Protein AF-A0A7Y5BKC4-F1 (afdb_monomer_lite)

Sequence (174 aa):
MDVQIVNFINSAKELLKDKKSPNTETSGSISSDKLSTDSLEFSSGLAAKYTVVQNKLRELQNDLSKEQTKLGVLSEEGINNDDLINILFGNTPLFSEADLKAFDREKITQETLESKDEIMTKIKSLEVESENIFSIGMLGDSNSFTNSIRKLGEIGIHSLKPISGSKVEKLIKD

Radius of gyration: 24.61 Å; chains: 1; bounding box: 60×32×68 Å

Structure (mmCIF, N/CA/C/O backbone):
data_AF-A0A7Y5BKC4-F1
#
_entry.id   AF-A0A7Y5BKC4-F1
#
loop_
_atom_site.group_PDB
_atom_site.id
_atom_site.type_symbol
_atom_site.label_atom_id
_atom_site.label_alt_id
_atom_site.label_comp_id
_atom_site.label_asym_id
_atom_site.label_entity_id
_atom_site.label_seq_id
_atom_site.pdbx_PDB_ins_code
_atom_site.Cartn_x
_atom_site.Cartn_y
_atom_site.Cartn_z
_atom_site.occupancy
_atom_site.B_iso_or_equiv
_atom_site.auth_seq_id
_atom_site.auth_comp_id
_atom_site.auth_asym_id
_atom_site.auth_atom_id
_atom_site.pdbx_PDB_model_num
ATOM 1 N N . MET A 1 1 ? 28.024 9.365 4.376 1.00 45.47 1 MET A N 1
ATOM 2 C CA . MET A 1 1 ? 27.770 8.292 3.387 1.00 45.47 1 MET A CA 1
ATOM 3 C C . MET A 1 1 ? 27.418 8.941 2.043 1.00 45.47 1 MET A C 1
ATOM 5 O O . MET A 1 1 ? 26.317 8.759 1.555 1.00 45.47 1 MET A O 1
ATOM 9 N N . ASP A 1 2 ? 28.345 9.697 1.438 1.00 50.56 2 ASP A N 1
ATOM 10 C CA . ASP A 1 2 ? 28.082 10.517 0.228 1.00 50.56 2 ASP A CA 1
ATOM 11 C C . ASP A 1 2 ? 28.654 9.930 -1.072 1.00 50.56 2 ASP A C 1
ATOM 13 O O . ASP A 1 2 ? 28.503 10.488 -2.157 1.00 50.56 2 ASP A O 1
ATOM 17 N N . VAL A 1 3 ? 29.325 8.782 -0.981 1.00 55.62 3 VAL A N 1
ATOM 18 C CA . VAL A 1 3 ? 30.114 8.218 -2.086 1.00 55.62 3 VAL A CA 1
ATOM 19 C C . VAL A 1 3 ? 29.222 7.744 -3.243 1.00 55.62 3 VAL A C 1
ATOM 21 O O . VAL A 1 3 ? 29.611 7.827 -4.403 1.00 55.62 3 VAL A O 1
ATOM 24 N N . GLN A 1 4 ? 27.990 7.311 -2.954 1.00 57.81 4 GLN A N 1
ATOM 25 C CA . GLN A 1 4 ? 27.071 6.776 -3.967 1.00 57.81 4 GLN A CA 1
ATOM 26 C C . GLN A 1 4 ? 26.512 7.864 -4.897 1.00 57.81 4 GLN A C 1
ATOM 28 O O . GLN A 1 4 ? 26.399 7.642 -6.101 1.00 57.81 4 GLN A O 1
ATOM 33 N N . ILE A 1 5 ? 26.231 9.058 -4.367 1.00 59.44 5 ILE A N 1
ATOM 34 C CA . ILE A 1 5 ? 25.706 10.183 -5.157 1.00 59.44 5 ILE A CA 1
ATOM 35 C C . ILE A 1 5 ? 26.814 10.781 -6.027 1.00 59.44 5 ILE A C 1
ATOM 37 O O . ILE A 1 5 ? 26.590 11.067 -7.201 1.00 59.44 5 ILE A O 1
ATOM 41 N N . VAL A 1 6 ? 28.029 10.911 -5.486 1.00 64.75 6 VAL A N 1
ATOM 42 C CA . VAL A 1 6 ? 29.187 11.411 -6.244 1.00 64.75 6 VAL A CA 1
ATOM 43 C C . VAL A 1 6 ? 29.521 10.474 -7.407 1.00 64.75 6 VAL A C 1
ATOM 45 O O . VAL A 1 6 ? 29.763 10.946 -8.517 1.00 64.75 6 VAL A O 1
ATOM 48 N N . ASN A 1 7 ? 29.454 9.158 -7.192 1.00 64.62 7 ASN A N 1
ATOM 49 C CA . ASN A 1 7 ? 29.675 8.179 -8.255 1.00 64.62 7 ASN A CA 1
ATOM 50 C C . ASN A 1 7 ? 28.577 8.239 -9.327 1.00 64.62 7 ASN A C 1
ATOM 52 O O . ASN A 1 7 ? 28.895 8.246 -10.512 1.00 64.62 7 ASN A O 1
ATOM 56 N N . PHE A 1 8 ?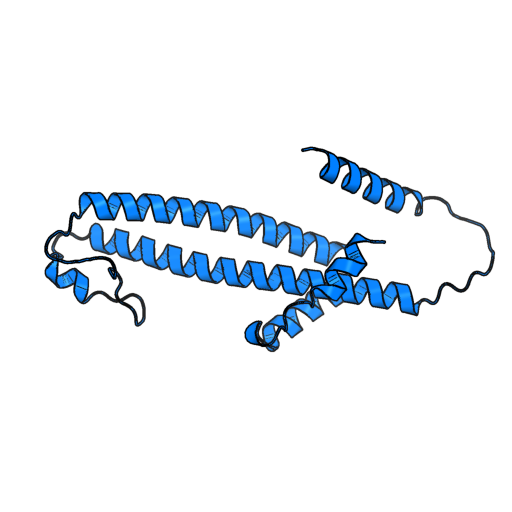 27.307 8.389 -8.935 1.00 67.25 8 PHE A N 1
ATOM 57 C CA . PHE A 1 8 ? 26.197 8.536 -9.881 1.00 67.25 8 PHE A CA 1
ATOM 58 C C . PHE A 1 8 ? 26.311 9.811 -10.734 1.00 67.25 8 PHE A C 1
ATOM 60 O O . PHE A 1 8 ? 26.155 9.767 -11.954 1.00 67.25 8 PHE A O 1
ATOM 67 N N . ILE A 1 9 ? 26.650 10.945 -10.112 1.00 71.75 9 ILE A N 1
ATOM 68 C CA . ILE A 1 9 ? 26.846 12.223 -10.812 1.00 71.75 9 ILE A CA 1
ATOM 69 C C . ILE A 1 9 ? 28.046 12.145 -11.764 1.00 71.75 9 ILE A C 1
ATOM 71 O O . ILE A 1 9 ? 27.983 12.670 -12.877 1.00 71.75 9 ILE A O 1
ATOM 75 N N . ASN A 1 10 ? 29.125 11.470 -11.364 1.00 66.06 10 ASN A N 1
ATOM 76 C CA . ASN A 1 10 ? 30.293 11.285 -12.222 1.00 66.06 10 ASN A CA 1
ATOM 77 C C . ASN A 1 10 ? 29.985 10.376 -13.423 1.00 66.06 10 ASN A C 1
ATOM 79 O O . ASN A 1 10 ? 30.337 10.746 -14.542 1.00 66.06 10 ASN A O 1
ATOM 83 N N . SER A 1 11 ? 29.246 9.276 -13.233 1.00 63.09 11 SER A N 1
ATOM 84 C CA . SER A 1 11 ? 28.801 8.411 -14.337 1.00 63.09 11 SER A CA 1
ATOM 85 C C . SER A 1 11 ? 27.855 9.132 -15.302 1.00 63.09 11 SER A C 1
ATOM 87 O O . SER A 1 11 ? 28.010 9.018 -16.516 1.00 63.09 11 SER A O 1
ATOM 89 N N . ALA A 1 12 ? 26.927 9.952 -14.797 1.00 66.94 12 ALA A N 1
ATOM 90 C CA . ALA A 1 12 ? 26.059 10.769 -15.648 1.00 66.94 12 ALA A CA 1
ATOM 91 C C . ALA A 1 12 ? 26.850 11.828 -16.443 1.00 66.94 12 ALA A C 1
ATOM 93 O O . ALA A 1 12 ? 26.516 12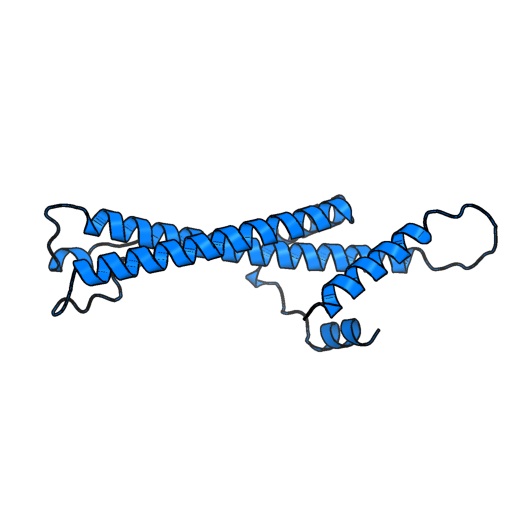.145 -17.587 1.00 66.94 12 ALA A O 1
ATOM 94 N N . LYS A 1 13 ? 27.925 12.368 -15.857 1.00 68.12 13 LYS A N 1
ATOM 95 C CA . LYS A 1 13 ? 28.782 13.375 -16.493 1.00 68.12 13 LYS A CA 1
ATOM 96 C C . LYS A 1 13 ? 29.665 12.795 -17.600 1.00 68.12 13 LYS A C 1
ATOM 98 O O . LYS A 1 13 ? 29.912 13.506 -18.573 1.00 68.12 13 LYS A O 1
ATOM 103 N N . GLU A 1 14 ? 30.129 11.550 -17.485 1.00 71.00 14 GLU A N 1
ATOM 104 C CA . GLU A 1 14 ? 30.845 10.873 -18.578 1.00 71.00 14 GLU A CA 1
ATOM 105 C C . GLU A 1 14 ? 29.926 10.569 -19.765 1.00 71.00 14 GLU A C 1
ATOM 107 O O . GLU A 1 14 ? 30.246 10.932 -20.895 1.00 71.00 14 GLU A O 1
ATOM 112 N N . LEU A 1 15 ? 28.722 10.059 -19.504 1.00 64.19 15 LEU A N 1
ATOM 113 C CA . LEU A 1 15 ? 27.732 9.730 -20.538 1.00 64.19 15 LEU A CA 1
ATOM 114 C C . LEU A 1 15 ? 27.306 10.947 -21.385 1.00 64.19 15 LEU A C 1
ATOM 116 O O . LEU A 1 15 ? 26.982 10.826 -22.568 1.00 64.19 15 LEU A O 1
ATOM 120 N N . LEU A 1 16 ? 27.328 12.144 -20.789 1.00 62.31 16 LEU A N 1
ATOM 121 C CA . LEU A 1 16 ? 27.036 13.409 -21.471 1.00 62.31 16 LEU A CA 1
ATOM 122 C C . LEU A 1 16 ? 28.233 13.986 -22.242 1.00 62.31 16 LEU A C 1
ATOM 124 O O . LEU A 1 16 ? 28.028 14.775 -23.169 1.00 62.31 16 LEU A O 1
ATOM 128 N N . LYS A 1 17 ? 29.470 13.626 -21.878 1.00 60.69 17 LYS A N 1
ATOM 129 C CA . LYS A 1 17 ? 30.676 14.050 -22.606 1.00 60.69 17 LYS A CA 1
ATOM 130 C C . LYS A 1 17 ? 30.847 13.272 -23.908 1.00 60.69 17 LYS A C 1
ATOM 132 O O . LYS A 1 17 ? 31.150 13.898 -24.921 1.00 60.69 17 LYS A O 1
ATOM 137 N N . ASP A 1 18 ? 30.535 11.980 -23.910 1.00 57.12 18 ASP A N 1
ATOM 138 C CA . ASP A 1 18 ? 30.657 11.123 -25.099 1.00 57.12 18 ASP A CA 1
ATOM 139 C C . ASP A 1 18 ? 29.697 11.502 -26.236 1.00 57.12 18 ASP A C 1
ATOM 141 O O . ASP A 1 18 ? 29.963 11.224 -27.403 1.00 57.12 18 ASP A O 1
ATOM 145 N N . LYS A 1 19 ? 28.607 12.222 -25.943 1.00 58.62 19 LYS A N 1
ATOM 146 C CA . LYS A 1 19 ? 27.689 12.737 -26.974 1.00 58.62 19 LYS A CA 1
ATOM 147 C C . LYS A 1 19 ? 28.089 14.090 -27.576 1.00 58.62 19 LYS A C 1
ATOM 149 O O . LYS A 1 19 ? 27.387 14.571 -28.464 1.00 58.62 19 LYS A O 1
ATOM 154 N N . LYS A 1 20 ? 29.168 14.736 -27.108 1.00 53.81 20 LYS A N 1
ATOM 155 C CA . LYS A 1 20 ? 29.536 16.109 -27.518 1.00 53.81 20 LYS A CA 1
ATOM 156 C C . LYS A 1 20 ? 30.707 16.233 -28.498 1.00 53.81 20 LYS A C 1
ATOM 158 O O . LYS A 1 20 ? 31.043 17.359 -28.860 1.00 53.81 20 LYS A O 1
ATOM 163 N N . SER A 1 21 ? 31.283 15.138 -28.985 1.00 41.66 21 SER A N 1
ATOM 164 C CA . SER A 1 21 ? 32.309 15.164 -30.039 1.00 41.66 21 SER A CA 1
ATOM 165 C C . SER A 1 21 ? 31.797 14.536 -31.341 1.00 41.66 21 SER A C 1
ATOM 167 O O . SER A 1 21 ? 31.604 13.321 -31.376 1.00 41.66 21 SER A O 1
ATOM 169 N N . PRO A 1 22 ? 31.587 15.311 -32.422 1.00 57.53 22 PRO A N 1
ATOM 170 C CA . PRO A 1 22 ? 31.351 14.758 -33.747 1.00 57.53 22 PRO A CA 1
ATOM 171 C C . PRO A 1 22 ? 32.662 14.638 -34.551 1.00 57.53 22 PRO A C 1
ATOM 173 O O . PRO A 1 22 ? 33.542 15.491 -34.444 1.00 57.53 22 PRO A O 1
ATOM 176 N N . ASN A 1 23 ? 32.708 13.610 -35.406 1.00 46.53 23 ASN A N 1
ATOM 177 C CA . ASN A 1 23 ? 33.750 13.208 -36.371 1.00 46.53 23 ASN A CA 1
ATOM 178 C C . ASN A 1 23 ? 34.976 12.521 -35.738 1.00 46.53 23 ASN A C 1
ATOM 180 O O . ASN A 1 23 ? 35.707 13.100 -34.948 1.00 46.53 23 ASN A O 1
ATOM 184 N N . THR A 1 24 ? 35.312 11.277 -36.083 1.00 36.59 24 THR A N 1
ATOM 185 C CA . THR A 1 24 ? 35.779 10.875 -37.419 1.00 36.59 24 THR A CA 1
ATOM 186 C C . THR A 1 24 ? 35.728 9.343 -37.543 1.00 36.59 24 THR A C 1
ATOM 188 O O . THR A 1 24 ? 35.888 8.625 -36.561 1.00 36.59 24 THR A O 1
ATOM 191 N N . GLU A 1 25 ? 35.488 8.871 -38.759 1.00 51.38 25 GLU A N 1
ATOM 192 C CA . GLU A 1 25 ? 35.396 7.484 -39.218 1.00 51.38 25 GLU A CA 1
ATOM 193 C C . GLU A 1 25 ? 36.495 6.541 -38.681 1.00 51.38 25 GLU A C 1
ATOM 195 O O . GLU A 1 25 ? 37.684 6.772 -38.895 1.00 51.38 25 GLU A O 1
ATOM 200 N N . THR A 1 26 ? 36.112 5.417 -38.062 1.00 39.38 26 THR A N 1
ATOM 201 C CA . THR A 1 26 ? 36.813 4.124 -38.213 1.00 39.38 26 THR A CA 1
ATOM 202 C C . THR A 1 26 ? 35.942 2.970 -37.715 1.00 39.38 26 THR A C 1
ATOM 204 O O . THR A 1 26 ? 35.417 2.987 -36.605 1.00 39.38 26 THR A O 1
ATOM 207 N N . SER A 1 27 ? 35.775 1.961 -38.570 1.00 43.31 27 SER A N 1
ATOM 208 C CA . SER A 1 27 ? 35.050 0.721 -38.304 1.00 43.31 27 SER A CA 1
ATOM 209 C C . SER A 1 27 ? 35.525 0.017 -37.032 1.00 43.31 27 SER A C 1
ATOM 211 O O . SER A 1 27 ? 36.580 -0.608 -37.005 1.00 43.31 27 SER A O 1
ATOM 213 N N . GLY A 1 28 ? 34.666 0.017 -36.020 1.00 36.28 28 GLY A N 1
ATOM 214 C CA . GLY A 1 28 ? 34.574 -1.035 -35.021 1.00 36.28 28 GLY A CA 1
ATOM 215 C C . GLY A 1 28 ? 33.111 -1.436 -34.947 1.00 36.28 28 GLY A C 1
ATOM 216 O O . GLY A 1 28 ? 32.307 -0.708 -34.376 1.00 36.28 28 GLY A O 1
ATOM 217 N N . SER A 1 29 ? 32.744 -2.550 -35.582 1.00 41.91 29 SER A N 1
ATOM 218 C CA . SER A 1 29 ? 31.406 -3.139 -35.479 1.00 41.91 29 SER A CA 1
ATOM 219 C C . SER A 1 29 ? 31.173 -3.604 -34.038 1.00 41.91 29 SER A C 1
ATOM 221 O O . SER A 1 29 ? 31.310 -4.786 -33.726 1.00 41.91 29 SER A O 1
ATOM 223 N N . ILE A 1 30 ? 30.827 -2.676 -33.146 1.00 41.97 30 ILE A N 1
ATOM 224 C CA . ILE A 1 30 ? 30.142 -3.003 -31.902 1.00 41.97 30 ILE A CA 1
ATOM 225 C C . ILE A 1 30 ? 28.713 -3.318 -32.329 1.00 41.97 30 ILE A C 1
ATOM 227 O O . ILE A 1 30 ? 27.938 -2.435 -32.682 1.00 41.97 30 ILE A O 1
ATOM 231 N N . SER A 1 31 ? 28.428 -4.615 -32.392 1.00 40.03 31 SER A N 1
ATOM 232 C CA . SER A 1 31 ? 27.123 -5.201 -32.681 1.00 40.03 31 SER A CA 1
ATOM 233 C C . SER A 1 31 ? 25.993 -4.389 -32.039 1.00 40.03 31 SER A C 1
ATOM 235 O O . SER A 1 31 ? 25.890 -4.346 -30.809 1.00 40.03 31 SER A O 1
ATOM 237 N N . SER A 1 32 ? 25.131 -3.804 -32.872 1.00 46.00 32 SER A N 1
ATOM 238 C CA . SER A 1 32 ? 23.875 -3.144 -32.485 1.00 46.00 32 SER A CA 1
ATOM 239 C C . SER A 1 32 ? 22.974 -4.026 -31.612 1.00 46.00 32 SER A C 1
ATOM 241 O O . SER A 1 32 ? 22.140 -3.510 -30.872 1.00 46.00 32 SER A O 1
ATOM 243 N N . ASP A 1 33 ? 23.185 -5.343 -31.641 1.00 43.88 33 ASP A N 1
ATOM 244 C CA . ASP A 1 33 ? 22.459 -6.308 -30.820 1.00 43.88 33 ASP A CA 1
ATOM 245 C C . ASP A 1 33 ? 22.732 -6.143 -29.317 1.00 43.88 33 ASP A C 1
ATOM 247 O O . ASP A 1 33 ? 21.786 -6.204 -28.537 1.00 43.88 33 ASP A O 1
ATOM 251 N N . LYS A 1 34 ? 23.966 -5.835 -28.886 1.00 46.50 34 LYS A N 1
ATOM 252 C CA . LYS A 1 34 ? 24.297 -5.720 -27.447 1.00 46.50 34 LYS A CA 1
ATOM 253 C C . LYS A 1 34 ? 23.690 -4.485 -26.771 1.00 46.50 34 LYS A C 1
ATOM 255 O O . LYS A 1 34 ? 23.181 -4.580 -25.661 1.00 46.50 34 LYS A O 1
ATOM 260 N N . LEU A 1 35 ? 23.681 -3.339 -27.455 1.00 47.72 35 LEU A N 1
ATOM 261 C CA . LEU A 1 35 ? 23.042 -2.115 -26.943 1.00 47.72 35 LEU A CA 1
ATOM 262 C C . LEU A 1 35 ? 21.516 -2.264 -26.832 1.00 47.72 35 LEU A C 1
ATOM 264 O O . LEU A 1 35 ? 20.900 -1.695 -25.931 1.00 47.72 35 LEU A O 1
ATOM 268 N N . SER A 1 36 ? 20.906 -3.042 -27.731 1.00 55.72 36 SER A N 1
ATOM 269 C CA . SER A 1 36 ? 19.462 -3.294 -27.714 1.00 55.72 36 SER A CA 1
ATOM 270 C C . SER A 1 36 ? 19.039 -4.247 -26.591 1.00 55.72 36 SER A C 1
ATOM 272 O O . SER A 1 36 ? 17.999 -4.032 -25.966 1.00 55.72 36 SER A O 1
ATOM 274 N N . THR A 1 37 ? 19.858 -5.259 -26.279 1.00 59.34 37 THR A N 1
ATOM 275 C CA . THR A 1 37 ? 19.585 -6.198 -25.185 1.00 59.34 37 THR A CA 1
ATOM 276 C C . THR A 1 37 ? 19.750 -5.542 -23.821 1.00 59.34 37 THR A C 1
ATOM 278 O O . THR A 1 37 ? 18.899 -5.748 -22.961 1.00 59.34 37 THR A O 1
ATOM 281 N N . ASP A 1 38 ? 20.763 -4.689 -23.641 1.00 61.31 38 ASP A N 1
ATOM 282 C CA . ASP A 1 38 ? 20.988 -3.985 -22.371 1.00 61.31 38 ASP A CA 1
ATOM 283 C C . ASP A 1 38 ? 19.881 -2.956 -22.082 1.00 61.31 38 ASP A C 1
ATOM 285 O O . ASP A 1 38 ? 19.401 -2.858 -20.952 1.00 61.31 38 ASP A O 1
ATOM 289 N N . SER A 1 39 ? 19.394 -2.244 -23.108 1.00 65.62 39 SER A N 1
ATOM 290 C CA . SER A 1 39 ? 18.239 -1.336 -22.981 1.00 65.62 39 SER A CA 1
ATOM 291 C C . SER A 1 39 ? 16.946 -2.088 -22.628 1.00 65.62 39 SER A C 1
ATOM 293 O O . SER A 1 39 ? 16.136 -1.637 -21.808 1.00 65.62 39 SER A O 1
ATOM 295 N N . LEU A 1 40 ? 16.752 -3.279 -23.206 1.00 69.19 40 LEU A N 1
ATOM 296 C CA . LEU A 1 40 ? 15.599 -4.128 -22.915 1.00 69.19 40 LEU A CA 1
ATOM 297 C C . LEU A 1 40 ? 15.660 -4.714 -21.494 1.00 69.19 40 LEU A C 1
ATOM 299 O O . LEU A 1 40 ? 14.651 -4.724 -20.790 1.00 69.19 40 LEU A O 1
ATOM 303 N N . GLU A 1 41 ? 16.830 -5.167 -21.038 1.00 70.56 41 GLU A N 1
ATOM 304 C CA . GLU A 1 41 ? 17.010 -5.662 -19.668 1.00 70.56 41 GLU A CA 1
ATOM 305 C C . GLU A 1 41 ? 16.860 -4.538 -18.631 1.00 70.56 41 GLU A C 1
ATOM 307 O O . GLU A 1 41 ? 16.197 -4.733 -17.607 1.00 70.56 41 GLU A O 1
ATOM 312 N N . PHE A 1 42 ? 17.385 -3.342 -18.919 1.00 75.06 42 PHE A N 1
ATOM 313 C CA . PHE A 1 42 ? 17.214 -2.155 -18.081 1.00 75.06 42 PHE A CA 1
ATOM 314 C C . PHE A 1 42 ? 15.736 -1.757 -17.949 1.00 75.06 42 PHE A C 1
ATOM 316 O O . PHE A 1 42 ? 15.225 -1.619 -16.834 1.00 75.06 42 PHE A O 1
ATOM 323 N N . SER A 1 43 ? 15.022 -1.631 -19.071 1.00 76.88 43 SER A N 1
ATOM 324 C CA . SER A 1 43 ? 13.599 -1.263 -19.081 1.00 76.88 43 SER A CA 1
ATOM 325 C C . SER A 1 43 ? 12.712 -2.328 -18.426 1.00 76.88 43 SER A C 1
ATOM 327 O O . SER A 1 43 ? 11.813 -1.984 -17.657 1.00 76.88 43 SER A O 1
ATOM 329 N N . SER A 1 44 ? 13.006 -3.616 -18.634 1.00 78.25 44 SER A N 1
ATOM 330 C CA . SER A 1 44 ? 12.327 -4.728 -17.958 1.00 78.25 44 SER A CA 1
ATOM 331 C C . SER A 1 44 ? 12.564 -4.716 -16.444 1.00 78.25 44 SER A C 1
ATOM 333 O O . SER A 1 44 ? 11.626 -4.900 -15.667 1.00 78.25 44 SER A O 1
ATOM 335 N N . GLY A 1 45 ? 13.808 -4.510 -16.001 1.00 83.38 45 GLY A N 1
ATOM 336 C CA . GLY A 1 45 ? 14.149 -4.456 -14.578 1.00 83.38 45 GLY A CA 1
ATOM 337 C C . GLY A 1 45 ? 13.486 -3.274 -13.870 1.00 83.38 45 GLY A C 1
ATOM 338 O O . GLY A 1 45 ? 12.966 -3.416 -12.762 1.00 83.38 45 GLY A O 1
ATOM 339 N N . LEU A 1 46 ? 13.442 -2.120 -14.534 1.00 85.31 46 LEU A N 1
ATOM 340 C CA . LEU A 1 46 ? 12.792 -0.925 -14.014 1.00 85.31 46 LEU A CA 1
ATOM 341 C C . LEU A 1 46 ? 11.266 -1.071 -13.971 1.00 85.31 46 LEU A C 1
ATOM 343 O O . LEU A 1 46 ? 10.648 -0.692 -12.979 1.00 85.31 46 LEU A O 1
ATOM 347 N N . ALA A 1 47 ? 10.662 -1.686 -14.992 1.00 84.56 47 ALA A N 1
ATOM 348 C CA . ALA A 1 47 ? 9.235 -1.997 -15.006 1.00 84.56 47 ALA A CA 1
ATOM 349 C C . ALA A 1 47 ? 8.853 -2.972 -13.881 1.00 84.56 47 ALA A C 1
ATOM 351 O O . ALA A 1 47 ? 7.828 -2.783 -13.227 1.00 84.56 47 ALA A O 1
ATOM 352 N N . ALA A 1 48 ? 9.689 -3.977 -13.597 1.00 87.00 48 ALA A N 1
ATOM 353 C CA . ALA A 1 48 ? 9.474 -4.884 -12.472 1.00 87.00 48 ALA A CA 1
ATOM 354 C C . ALA A 1 48 ? 9.519 -4.139 -11.127 1.00 87.00 48 ALA A C 1
ATOM 356 O O . ALA A 1 48 ? 8.611 -4.301 -10.313 1.00 87.00 48 ALA A O 1
ATOM 357 N N . LYS A 1 49 ? 10.519 -3.269 -10.914 1.00 86.88 49 LYS A N 1
ATOM 358 C CA . LYS A 1 49 ? 10.604 -2.424 -9.709 1.00 86.88 49 LYS A CA 1
ATOM 359 C C . LYS A 1 49 ? 9.393 -1.505 -9.565 1.00 86.88 49 LYS A C 1
ATOM 361 O O . LYS A 1 49 ? 8.788 -1.481 -8.498 1.00 86.88 49 LYS A O 1
ATOM 366 N N . TYR A 1 50 ? 9.007 -0.813 -10.639 1.00 86.94 50 TYR A N 1
ATOM 367 C CA . TYR A 1 50 ? 7.817 0.040 -10.663 1.00 86.94 50 TYR A CA 1
ATOM 368 C C . TYR A 1 50 ? 6.577 -0.738 -10.223 1.00 86.94 50 TYR A C 1
ATOM 370 O O . TYR A 1 50 ? 5.840 -0.311 -9.343 1.00 86.94 50 TYR A O 1
ATOM 378 N N . THR A 1 51 ? 6.394 -1.930 -10.785 1.00 86.62 51 THR A N 1
ATOM 379 C CA . THR A 1 51 ? 5.237 -2.776 -10.504 1.00 86.62 51 THR A CA 1
ATOM 380 C C . THR A 1 51 ? 5.216 -3.260 -9.043 1.00 86.62 51 THR A C 1
ATOM 382 O O . THR A 1 51 ? 4.163 -3.263 -8.408 1.00 86.62 51 THR A O 1
ATOM 385 N N . VAL A 1 52 ? 6.372 -3.612 -8.467 1.00 89.50 52 VAL A N 1
ATOM 386 C CA . VAL A 1 52 ? 6.487 -3.966 -7.038 1.00 89.50 52 VAL A CA 1
ATOM 387 C C . VAL A 1 52 ? 6.113 -2.784 -6.140 1.00 89.50 52 VAL A C 1
ATOM 389 O O . VAL A 1 52 ? 5.366 -2.963 -5.178 1.00 89.50 52 VAL A O 1
ATOM 392 N N . VAL A 1 53 ? 6.588 -1.579 -6.464 1.00 88.94 53 VAL A N 1
ATOM 393 C CA . VAL A 1 53 ? 6.241 -0.358 -5.721 1.00 88.94 53 VAL A CA 1
ATOM 394 C C . VAL A 1 53 ? 4.738 -0.079 -5.804 1.00 88.94 53 VAL A C 1
ATOM 396 O O . VAL A 1 53 ? 4.120 0.182 -4.776 1.00 88.94 53 VAL A O 1
ATOM 399 N N . GLN A 1 54 ? 4.127 -0.214 -6.985 1.00 89.19 54 GLN A N 1
ATOM 400 C CA . GLN A 1 54 ? 2.681 -0.037 -7.169 1.00 89.19 54 GLN A CA 1
ATOM 401 C C . GLN A 1 54 ? 1.852 -1.040 -6.353 1.00 89.19 54 GLN A C 1
ATOM 403 O O . GLN A 1 54 ? 0.852 -0.667 -5.743 1.00 89.19 54 GLN A O 1
ATOM 408 N N . ASN A 1 55 ? 2.286 -2.299 -6.272 1.00 88.50 55 ASN A N 1
ATOM 409 C CA . ASN A 1 55 ? 1.635 -3.282 -5.407 1.00 88.50 55 ASN A CA 1
ATOM 410 C C . ASN A 1 55 ? 1.706 -2.891 -3.933 1.00 88.50 55 ASN A C 1
ATOM 412 O O . ASN A 1 55 ? 0.692 -2.914 -3.242 1.00 88.50 55 ASN A O 1
ATOM 416 N N . LYS A 1 56 ? 2.892 -2.501 -3.463 1.00 90.94 56 LYS A N 1
ATOM 417 C CA . LYS A 1 56 ? 3.079 -2.089 -2.072 1.00 90.94 56 LYS A CA 1
ATOM 418 C C . LYS A 1 56 ? 2.273 -0.831 -1.739 1.00 90.94 56 LYS A C 1
ATOM 420 O O . LYS A 1 56 ? 1.725 -0.731 -0.647 1.00 90.94 56 LYS A O 1
ATOM 425 N N . LEU A 1 57 ? 2.159 0.106 -2.683 1.00 90.00 57 LEU A N 1
ATOM 426 C CA . LEU A 1 57 ? 1.268 1.262 -2.562 1.00 90.00 57 LEU A CA 1
ATOM 427 C C . LEU A 1 57 ? -0.189 0.826 -2.410 1.00 90.00 57 LEU A C 1
ATOM 429 O O . LEU A 1 57 ? -0.867 1.313 -1.512 1.00 90.00 57 LEU A O 1
ATOM 433 N N . ARG A 1 58 ? -0.658 -0.123 -3.225 1.00 91.12 58 ARG A N 1
ATOM 434 C CA . ARG A 1 58 ? -2.024 -0.653 -3.129 1.00 91.12 58 ARG A CA 1
ATOM 435 C C . ARG A 1 58 ? -2.294 -1.337 -1.786 1.00 91.12 58 ARG A C 1
ATOM 437 O O . ARG A 1 58 ? -3.367 -1.145 -1.220 1.00 91.12 58 ARG A O 1
ATOM 444 N N . GLU A 1 59 ? -1.339 -2.114 -1.279 1.00 91.69 59 GLU A N 1
ATOM 445 C CA . GLU A 1 59 ? -1.422 -2.740 0.048 1.00 91.69 59 GLU A CA 1
ATOM 446 C C . GLU A 1 59 ? -1.523 -1.677 1.150 1.00 91.69 59 GLU A C 1
ATOM 448 O O . GLU A 1 59 ? -2.478 -1.682 1.921 1.00 91.69 59 GLU A O 1
ATOM 453 N N . LEU A 1 60 ? -0.621 -0.691 1.156 1.00 91.88 60 LEU A N 1
ATOM 454 C CA . LEU A 1 60 ? -0.637 0.386 2.149 1.00 91.88 60 LEU A CA 1
ATOM 455 C C . LEU A 1 60 ? -1.889 1.266 2.061 1.00 91.88 60 LEU A C 1
ATOM 457 O O . LEU A 1 60 ? -2.378 1.731 3.084 1.00 91.88 60 LEU A O 1
ATOM 461 N N . GLN A 1 61 ? -2.428 1.504 0.864 1.00 91.75 61 GLN A N 1
ATOM 462 C CA . GLN A 1 61 ? -3.694 2.222 0.689 1.00 91.75 61 GLN A CA 1
ATOM 463 C C . GLN A 1 61 ? -4.875 1.434 1.270 1.00 91.75 61 GLN A C 1
ATOM 465 O O . GLN A 1 61 ? -5.782 2.025 1.861 1.00 91.75 61 GLN A O 1
ATOM 470 N N . ASN A 1 62 ? -4.865 0.106 1.135 1.00 92.00 62 ASN A N 1
ATOM 471 C CA . ASN A 1 62 ? -5.862 -0.755 1.762 1.00 92.00 62 ASN A CA 1
ATOM 472 C C . ASN A 1 62 ? -5.737 -0.725 3.294 1.00 92.00 62 ASN A C 1
ATOM 474 O O . ASN A 1 62 ? -6.746 -0.570 3.979 1.00 92.00 62 ASN A O 1
ATOM 478 N N . ASP A 1 63 ? -4.514 -0.781 3.822 1.00 91.12 63 ASP A N 1
ATOM 479 C CA . ASP A 1 63 ? -4.257 -0.669 5.262 1.00 91.12 63 ASP A CA 1
ATOM 480 C C . ASP A 1 63 ? -4.682 0.705 5.800 1.00 91.12 63 ASP A C 1
ATOM 482 O O . ASP A 1 63 ? -5.381 0.787 6.807 1.00 91.12 63 ASP A O 1
ATOM 486 N N . LEU A 1 64 ? -4.375 1.791 5.081 1.00 91.50 64 LEU A N 1
ATOM 487 C CA . LEU A 1 64 ? -4.841 3.137 5.419 1.00 91.50 64 LEU A CA 1
ATOM 488 C C . LEU A 1 64 ? -6.371 3.206 5.469 1.00 91.50 64 LEU A C 1
ATOM 490 O O . LEU A 1 64 ? -6.930 3.817 6.377 1.00 91.50 64 LEU A O 1
ATOM 494 N N . SER A 1 65 ? -7.047 2.573 4.507 1.00 91.75 65 SER A N 1
ATOM 495 C CA . SER A 1 65 ? -8.513 2.513 4.468 1.00 91.75 65 SER A CA 1
ATOM 496 C C . SER A 1 65 ? -9.069 1.757 5.678 1.00 91.75 65 SER A C 1
ATOM 498 O O . SER A 1 65 ? -10.073 2.177 6.261 1.00 91.75 65 SER A O 1
ATOM 500 N N . LYS A 1 66 ? -8.397 0.678 6.101 1.00 92.00 66 LYS A N 1
ATOM 501 C CA . LYS A 1 66 ? -8.746 -0.075 7.311 1.00 92.00 66 LYS A CA 1
ATOM 502 C C . LYS A 1 66 ? -8.606 0.796 8.561 1.00 92.00 66 LYS A C 1
ATOM 504 O O . LYS A 1 66 ? -9.558 0.891 9.331 1.00 92.00 66 LYS A O 1
ATOM 509 N N . GLU A 1 67 ? -7.477 1.482 8.738 1.00 91.25 67 GLU A N 1
ATOM 510 C CA . GLU A 1 67 ? -7.240 2.359 9.897 1.00 91.25 67 GLU A CA 1
ATOM 511 C C . GLU A 1 67 ? -8.195 3.569 9.919 1.00 91.25 67 GLU A C 1
ATOM 513 O O . GLU A 1 67 ? -8.732 3.928 10.964 1.00 91.25 67 GLU A O 1
ATOM 518 N N . GLN A 1 68 ? -8.512 4.165 8.765 1.00 92.06 68 GLN A N 1
ATOM 519 C CA . GLN A 1 68 ? -9.539 5.213 8.673 1.00 92.06 68 GLN A CA 1
ATOM 520 C C . GLN A 1 68 ? -10.929 4.698 9.062 1.00 92.06 68 GLN A C 1
ATOM 522 O O . GLN A 1 68 ? -11.672 5.398 9.749 1.00 92.06 68 GLN A O 1
ATOM 527 N N . THR A 1 69 ? -11.268 3.470 8.662 1.00 90.75 69 THR A N 1
ATOM 528 C CA . THR A 1 69 ? -12.533 2.828 9.043 1.00 90.75 69 THR A CA 1
ATOM 529 C C . THR A 1 69 ? -12.580 2.570 10.548 1.00 90.75 69 THR A C 1
ATOM 531 O O . THR A 1 69 ? -13.595 2.863 11.176 1.00 90.75 69 THR A O 1
ATOM 534 N N . LYS A 1 70 ? -11.474 2.100 11.147 1.00 90.31 70 LYS A N 1
ATOM 535 C CA . LYS A 1 70 ? -11.353 1.965 12.607 1.00 90.31 70 LYS A CA 1
ATOM 536 C C . LYS A 1 70 ? -11.629 3.289 13.307 1.00 90.31 70 LYS A C 1
ATOM 538 O O . LYS A 1 70 ? -12.466 3.315 14.198 1.00 90.31 70 LYS A O 1
ATOM 543 N N . LEU A 1 71 ? -10.988 4.386 12.892 1.00 89.56 71 LEU A N 1
ATOM 544 C CA . LEU A 1 71 ? -11.223 5.709 13.489 1.00 89.56 71 LEU A CA 1
ATOM 545 C C . LEU A 1 71 ? -12.674 6.167 13.337 1.00 89.56 71 LEU A C 1
ATOM 547 O O . LEU A 1 71 ? -13.233 6.700 14.290 1.00 89.56 71 LEU A O 1
ATOM 551 N N . GLY A 1 72 ? -13.285 5.930 12.172 1.00 88.25 72 GLY A N 1
ATOM 552 C CA . GLY A 1 72 ? -14.704 6.205 11.939 1.00 88.25 72 GLY A CA 1
ATOM 553 C C . GLY A 1 72 ? -15.581 5.521 12.985 1.00 88.25 72 GLY A C 1
ATOM 554 O O . GLY A 1 72 ? -16.271 6.190 13.750 1.00 88.25 72 GLY A O 1
ATOM 555 N N . VAL A 1 73 ? -15.449 4.200 13.105 1.00 88.38 73 VAL A N 1
ATOM 556 C CA . VAL A 1 73 ? -16.185 3.386 14.084 1.00 88.38 73 VAL A CA 1
ATOM 557 C C . VAL A 1 73 ? -15.885 3.808 15.526 1.00 88.38 73 VAL A C 1
ATOM 559 O O . VAL A 1 73 ? -16.792 3.962 16.339 1.00 88.38 73 VAL A O 1
ATOM 562 N N . LEU A 1 74 ? -14.613 4.048 15.856 1.00 85.75 74 LEU A N 1
ATOM 563 C CA . LEU A 1 74 ? -14.197 4.498 17.186 1.00 85.75 74 LEU A CA 1
ATOM 564 C C . LEU A 1 74 ? -14.680 5.912 17.514 1.00 85.75 74 LEU A C 1
ATOM 566 O O . LEU A 1 74 ? -14.676 6.266 18.690 1.00 85.75 74 LEU A O 1
ATOM 570 N N . SER A 1 75 ? -15.131 6.700 16.538 1.00 85.19 75 SER A N 1
ATOM 571 C CA . SER A 1 75 ? -15.717 8.027 16.758 1.00 85.19 75 SER A CA 1
ATOM 572 C C . SER A 1 75 ? -17.247 8.027 16.837 1.00 85.19 75 SER A C 1
ATOM 574 O O . SER A 1 75 ? -17.822 9.024 17.264 1.00 85.19 75 SER A O 1
ATOM 576 N N . GLU A 1 76 ? -17.915 6.925 16.482 1.00 84.44 76 GLU A N 1
ATOM 577 C CA . GLU A 1 76 ? -19.375 6.834 16.555 1.00 84.44 76 GLU A CA 1
ATOM 578 C C . GLU A 1 76 ? -19.863 6.708 18.010 1.00 84.44 76 GLU A C 1
ATOM 580 O O . GLU A 1 76 ? -19.443 5.834 18.782 1.00 84.44 76 GLU A O 1
ATOM 585 N N . GLU A 1 77 ? -20.772 7.604 18.398 1.00 71.06 77 GLU A N 1
ATOM 586 C CA . GLU A 1 77 ? -21.463 7.558 19.685 1.00 71.06 77 GLU A CA 1
ATOM 587 C C . GLU A 1 77 ? -22.549 6.471 19.635 1.00 71.06 77 GLU A C 1
ATOM 589 O O . GLU A 1 77 ? -23.504 6.570 18.868 1.00 71.06 77 GLU A O 1
ATOM 594 N N . GLY A 1 78 ? -22.411 5.425 20.457 1.00 69.25 78 GLY A N 1
ATOM 595 C CA . GLY A 1 78 ? -23.427 4.373 20.606 1.00 69.25 78 GLY A CA 1
ATOM 596 C C . GLY A 1 78 ? -22.982 2.954 20.249 1.00 69.25 78 GLY A C 1
ATOM 597 O O . GLY A 1 78 ? -23.718 2.016 20.544 1.00 69.25 78 GLY A O 1
ATOM 598 N N . ILE A 1 79 ? -21.787 2.770 19.681 1.00 76.19 79 ILE A N 1
ATOM 599 C CA . ILE A 1 79 ? -21.206 1.434 19.488 1.00 76.19 79 ILE A CA 1
ATOM 600 C C . ILE A 1 79 ? -20.605 0.955 20.812 1.00 76.19 79 ILE A C 1
ATOM 602 O O . ILE A 1 79 ? -19.692 1.588 21.351 1.00 76.19 79 ILE A O 1
ATOM 606 N N . ASN A 1 80 ? -21.120 -0.160 21.338 1.00 75.12 80 ASN A N 1
ATOM 607 C CA . ASN A 1 80 ? -20.544 -0.806 22.514 1.00 75.12 80 ASN A CA 1
ATOM 608 C C . ASN A 1 80 ? -19.324 -1.639 22.114 1.00 75.12 80 ASN A C 1
ATOM 610 O O . ASN A 1 80 ? -19.223 -2.119 20.987 1.00 75.12 80 ASN A O 1
ATOM 614 N N . ASN A 1 81 ? -18.416 -1.874 23.062 1.00 74.50 81 ASN A N 1
ATOM 615 C CA . ASN A 1 81 ? -17.209 -2.666 22.804 1.00 74.50 81 ASN A CA 1
ATOM 616 C C . ASN A 1 81 ? -17.530 -4.084 22.292 1.00 74.50 81 ASN A C 1
ATOM 618 O O . ASN A 1 81 ? -16.804 -4.601 21.448 1.00 74.50 81 ASN A O 1
ATOM 622 N N . ASP A 1 82 ? -18.639 -4.677 22.741 1.00 73.25 82 ASP A N 1
ATOM 623 C CA . ASP A 1 82 ? -19.096 -6.001 22.298 1.00 73.25 82 ASP A CA 1
ATOM 624 C C . ASP A 1 82 ? -19.549 -6.019 20.825 1.00 73.25 82 ASP A C 1
ATOM 626 O O . ASP A 1 82 ? -19.461 -7.051 20.157 1.00 73.25 82 ASP A O 1
ATOM 630 N N . ASP A 1 83 ? -19.977 -4.873 20.288 1.00 78.62 83 ASP A N 1
ATOM 631 C CA . ASP A 1 83 ? -20.426 -4.745 18.899 1.00 78.62 83 ASP A CA 1
ATOM 632 C C . ASP A 1 83 ? -19.243 -4.624 17.922 1.00 78.62 83 ASP A C 1
ATOM 634 O O . ASP A 1 83 ? -19.370 -4.986 16.750 1.00 78.62 83 ASP A O 1
ATOM 638 N N . LEU A 1 84 ? -18.063 -4.201 18.402 1.00 78.00 84 LEU A N 1
ATOM 639 C CA . LEU A 1 84 ? -16.848 -4.036 17.590 1.00 78.00 84 LEU A CA 1
ATOM 640 C C . LEU A 1 84 ? -16.353 -5.351 16.971 1.00 78.00 84 LEU A C 1
ATOM 642 O O . LEU A 1 84 ? -15.746 -5.335 15.900 1.00 78.00 84 LEU A O 1
ATOM 646 N N . ILE A 1 85 ? -16.651 -6.490 17.603 1.00 76.44 85 ILE A N 1
ATOM 647 C CA . ILE A 1 85 ? -16.295 -7.838 17.119 1.00 76.44 85 ILE A CA 1
ATOM 648 C C . ILE A 1 85 ? -16.942 -8.129 15.768 1.00 76.44 85 ILE A C 1
ATOM 650 O O . ILE A 1 85 ? -16.367 -8.806 14.917 1.00 76.44 85 ILE A O 1
ATOM 654 N N . ASN A 1 86 ? -18.166 -7.635 15.589 1.00 80.38 86 ASN A N 1
ATOM 655 C CA . ASN A 1 86 ? -18.991 -7.947 14.431 1.00 80.38 86 ASN A CA 1
ATOM 656 C C . ASN A 1 86 ? -18.682 -7.033 13.243 1.00 80.38 86 ASN A C 1
ATOM 658 O O . ASN A 1 86 ? -19.202 -7.249 12.148 1.00 80.38 86 ASN A O 1
ATOM 662 N N . ILE A 1 87 ? -17.842 -6.015 13.444 1.00 83.31 87 ILE A N 1
ATOM 663 C CA . ILE A 1 87 ? -17.487 -5.070 12.397 1.00 83.31 87 ILE A CA 1
ATOM 664 C C . ILE A 1 87 ? -16.352 -5.659 11.568 1.00 83.31 87 ILE A C 1
ATOM 666 O O . ILE A 1 87 ? -15.258 -5.952 12.059 1.00 83.31 87 ILE A O 1
ATOM 670 N N . LEU A 1 88 ? -16.627 -5.822 10.278 1.00 86.31 88 LEU A N 1
ATOM 671 C CA . LEU A 1 88 ? -15.704 -6.396 9.311 1.00 86.31 88 LEU A CA 1
ATOM 672 C C . LEU A 1 88 ? -15.195 -5.323 8.348 1.00 86.31 88 LEU A C 1
ATOM 674 O O . LEU A 1 88 ? -15.923 -4.412 7.960 1.00 86.31 88 LEU A O 1
ATOM 678 N N . PHE A 1 89 ? -13.952 -5.483 7.907 1.00 87.31 89 PHE A N 1
ATOM 679 C CA . PHE A 1 89 ? -13.381 -4.776 6.770 1.00 87.31 89 PHE A CA 1
ATOM 680 C C . PHE A 1 89 ? -13.231 -5.759 5.605 1.00 87.31 89 PHE A C 1
ATOM 682 O O . PHE A 1 89 ? -12.326 -6.594 5.575 1.00 87.31 89 PHE A O 1
ATOM 689 N N . GLY A 1 90 ? -14.170 -5.719 4.659 1.00 85.12 90 GLY A N 1
ATOM 690 C CA . GLY A 1 90 ? -14.296 -6.776 3.656 1.00 85.12 90 GLY A CA 1
ATOM 691 C C . GLY A 1 90 ? -14.714 -8.093 4.314 1.00 85.12 90 GLY A C 1
ATOM 692 O O . GLY A 1 90 ? -15.824 -8.197 4.823 1.00 85.12 90 GLY A O 1
ATOM 693 N N . ASN A 1 91 ? -13.820 -9.085 4.321 1.00 83.06 91 ASN A N 1
ATOM 694 C CA . ASN A 1 91 ? -14.079 -10.416 4.891 1.00 83.06 91 ASN A CA 1
ATOM 695 C C . ASN A 1 91 ? -13.291 -10.693 6.183 1.00 83.06 91 ASN A C 1
ATOM 697 O O . ASN A 1 91 ? -13.263 -11.833 6.645 1.00 83.06 91 ASN A O 1
ATOM 701 N N . THR A 1 92 ? -12.606 -9.691 6.743 1.00 82.88 92 THR A N 1
ATOM 702 C CA . THR A 1 92 ? -11.779 -9.844 7.948 1.00 82.88 92 THR A CA 1
ATOM 703 C C . THR A 1 92 ? -12.280 -8.955 9.086 1.00 82.88 92 THR A C 1
ATOM 705 O O . THR A 1 92 ? -12.843 -7.893 8.820 1.00 82.88 92 THR A O 1
ATOM 708 N N . PRO A 1 93 ? -12.087 -9.350 10.359 1.00 83.56 93 PRO A N 1
ATOM 709 C CA . PRO A 1 93 ? -12.418 -8.498 11.499 1.00 83.56 93 PRO A CA 1
ATOM 710 C C . PRO A 1 93 ? -11.668 -7.164 11.449 1.00 83.56 93 PRO A C 1
ATOM 712 O O . PRO A 1 93 ? -10.452 -7.130 11.227 1.00 83.56 93 PRO A O 1
ATOM 715 N N . LEU A 1 94 ? -12.391 -6.061 11.663 1.00 85.19 94 LEU A N 1
ATOM 716 C CA . LEU A 1 94 ? -11.808 -4.719 11.684 1.00 85.19 94 LEU A CA 1
ATOM 717 C C . LEU A 1 94 ? -10.875 -4.546 12.895 1.00 85.19 94 LEU A C 1
ATOM 719 O O . LEU A 1 94 ? -9.776 -4.014 12.738 1.00 85.19 94 LEU A O 1
ATOM 723 N N . PHE A 1 95 ? -11.278 -5.076 14.054 1.00 84.50 95 PHE A N 1
ATOM 724 C CA . PHE A 1 95 ? -10.527 -5.064 15.314 1.00 84.50 95 PHE A CA 1
ATOM 725 C C . PHE A 1 95 ? -10.043 -6.472 15.683 1.00 84.50 95 PHE A C 1
ATOM 727 O O . PHE A 1 95 ? -10.561 -7.114 16.593 1.00 84.50 95 PHE A O 1
ATOM 734 N N . SER A 1 96 ? -9.047 -6.978 14.958 1.00 75.25 96 SER A N 1
ATOM 735 C CA . SER A 1 96 ? -8.441 -8.296 15.216 1.00 75.25 96 SER A CA 1
ATOM 736 C C . SER A 1 96 ? -7.707 -8.390 16.559 1.00 75.25 96 SER A C 1
ATOM 738 O O . SER A 1 96 ? -7.584 -9.467 17.131 1.00 75.25 96 SER A O 1
ATOM 740 N N . GLU A 1 97 ? -7.214 -7.255 17.041 1.00 68.38 97 GLU A N 1
ATOM 741 C CA . GLU A 1 97 ? -6.422 -7.073 18.258 1.00 68.38 97 GLU A CA 1
ATOM 742 C C . GLU A 1 97 ? -7.269 -6.920 19.534 1.00 68.38 97 GLU A C 1
ATOM 744 O O . GLU A 1 97 ? -6.725 -6.864 20.637 1.00 68.38 97 GLU A O 1
ATOM 749 N N . ALA A 1 98 ? -8.597 -6.863 19.409 1.00 60.31 98 ALA A N 1
ATOM 750 C CA . ALA A 1 98 ? -9.487 -6.659 20.541 1.00 60.31 98 ALA A CA 1
ATOM 751 C C . ALA A 1 98 ? -9.712 -7.958 21.334 1.00 60.31 98 ALA A C 1
ATOM 753 O O . ALA A 1 98 ? -10.687 -8.679 21.121 1.00 60.31 98 ALA A O 1
ATOM 754 N N . ASP A 1 99 ? -8.864 -8.215 22.331 1.00 61.38 99 ASP A N 1
ATOM 755 C CA . ASP A 1 99 ? -9.273 -9.017 23.486 1.00 61.38 99 ASP A CA 1
ATOM 756 C C . ASP A 1 99 ? -10.258 -8.175 24.321 1.00 61.38 99 ASP A C 1
ATOM 758 O O . ASP A 1 99 ? -9.891 -7.335 25.145 1.00 61.38 99 ASP A O 1
ATOM 762 N N . LEU A 1 100 ? -11.549 -8.378 24.057 1.00 56.31 100 LEU A N 1
ATOM 763 C CA . LEU A 1 100 ? -12.683 -7.532 24.470 1.00 56.31 100 LEU A CA 1
ATOM 764 C C . LEU A 1 100 ? -12.776 -7.180 25.954 1.00 56.31 100 LEU A C 1
ATOM 766 O O . LEU A 1 100 ? -13.419 -6.202 26.324 1.00 56.31 100 LEU A O 1
ATOM 770 N N . LYS A 1 101 ? -12.137 -7.961 26.825 1.00 58.94 101 LYS A N 1
ATOM 771 C CA . LYS A 1 101 ? -12.203 -7.760 28.278 1.00 58.94 101 LYS A CA 1
ATOM 772 C C . LYS A 1 101 ? -11.324 -6.611 28.779 1.00 58.94 101 LYS A C 1
ATOM 774 O O . LYS A 1 101 ? -11.526 -6.169 29.905 1.00 58.94 101 LYS A O 1
ATOM 779 N N . ALA A 1 102 ? -10.376 -6.135 27.972 1.00 64.38 102 ALA A N 1
ATOM 780 C CA . ALA A 1 102 ? -9.469 -5.034 28.308 1.00 64.38 102 ALA A CA 1
ATOM 781 C C . ALA A 1 102 ? -9.429 -3.963 27.201 1.00 64.38 102 ALA A C 1
ATOM 783 O O . ALA A 1 102 ? -8.395 -3.336 26.977 1.00 64.38 102 ALA A O 1
ATOM 784 N N . PHE A 1 103 ? -10.543 -3.781 26.483 1.00 72.94 103 PHE A N 1
ATOM 785 C CA . PHE A 1 103 ? -10.627 -2.832 25.378 1.00 72.94 103 PHE A CA 1
ATOM 786 C C . PHE A 1 103 ? -10.576 -1.382 25.885 1.00 72.94 103 PHE A C 1
ATOM 788 O O . PHE A 1 103 ? -11.565 -0.848 26.390 1.00 72.94 103 PHE A O 1
ATOM 795 N N . ASP A 1 104 ? -9.409 -0.754 25.746 1.00 81.50 104 ASP A N 1
ATOM 796 C CA . ASP A 1 104 ? -9.200 0.667 26.017 1.00 81.50 104 ASP A CA 1
ATOM 797 C C . ASP A 1 104 ? -9.357 1.469 24.718 1.00 81.50 104 ASP A C 1
ATOM 799 O O . ASP A 1 104 ? -8.474 1.489 23.857 1.00 81.50 104 ASP A O 1
ATOM 803 N N . ARG A 1 105 ? -10.513 2.125 24.576 1.00 81.81 105 ARG A N 1
ATOM 804 C CA . ARG A 1 105 ? -10.882 2.878 23.371 1.00 81.81 105 ARG A CA 1
ATOM 805 C C . ARG A 1 105 ? -9.922 4.032 23.094 1.00 81.81 105 ARG A C 1
ATOM 807 O O . ARG A 1 105 ? -9.614 4.283 21.932 1.00 81.81 105 ARG A O 1
ATOM 814 N N . GLU A 1 106 ? -9.449 4.727 24.126 1.00 85.25 106 GLU A N 1
ATOM 815 C CA . GLU A 1 106 ? -8.561 5.884 23.966 1.00 85.25 106 GLU A CA 1
ATOM 816 C C . GLU A 1 106 ? -7.182 5.432 23.486 1.00 85.25 106 GLU A C 1
ATOM 818 O O . GLU A 1 106 ? -6.662 5.953 22.498 1.00 85.25 106 GLU A O 1
ATOM 823 N N . LYS A 1 107 ? -6.648 4.372 24.102 1.00 86.94 107 LYS A N 1
ATOM 824 C CA . LYS A 1 107 ? -5.383 3.769 23.685 1.00 86.94 107 LYS A CA 1
ATOM 825 C C . LYS A 1 107 ? -5.433 3.248 22.247 1.00 86.94 107 LYS A C 1
ATOM 827 O O . LYS A 1 107 ? -4.552 3.575 21.458 1.00 86.94 107 LYS A O 1
ATOM 832 N N . ILE A 1 108 ? -6.470 2.489 21.882 1.00 86.25 108 ILE A N 1
ATOM 833 C CA . ILE A 1 108 ? -6.618 1.967 20.514 1.00 86.25 108 ILE A CA 1
ATOM 834 C C . ILE A 1 108 ? -6.790 3.109 19.506 1.00 86.25 108 ILE A C 1
ATOM 836 O O . ILE A 1 108 ? -6.248 3.040 18.405 1.00 86.25 108 ILE A O 1
ATOM 840 N N . THR A 1 109 ? -7.496 4.183 19.871 1.00 88.75 109 THR A N 1
ATOM 841 C CA . THR A 1 109 ? -7.625 5.369 19.011 1.00 88.75 109 THR A CA 1
ATOM 842 C C . THR A 1 109 ? -6.263 6.009 18.753 1.00 88.75 109 THR A C 1
ATOM 844 O O . THR A 1 109 ? -5.944 6.317 17.605 1.00 88.75 109 THR A O 1
ATOM 847 N N . GLN A 1 110 ? -5.441 6.160 19.793 1.00 90.81 110 GLN A N 1
ATOM 848 C CA . GLN A 1 110 ? -4.097 6.716 19.672 1.00 90.81 110 GLN A CA 1
ATOM 849 C C . GLN A 1 110 ? -3.187 5.829 18.807 1.00 90.81 110 GLN A C 1
ATOM 851 O O . GLN A 1 110 ? -2.557 6.329 17.878 1.00 90.81 110 GLN A O 1
ATOM 856 N N . GLU A 1 111 ? -3.178 4.514 19.038 1.00 90.69 111 GLU A N 1
ATOM 857 C CA . GLU A 1 111 ? -2.411 3.556 18.225 1.00 90.69 111 GLU A CA 1
ATOM 858 C C . GLU A 1 111 ? -2.855 3.571 16.749 1.00 90.69 111 GLU A C 1
ATOM 860 O O . GLU A 1 111 ? -2.023 3.554 15.842 1.00 90.69 111 GLU A O 1
ATOM 865 N N . THR A 1 112 ? -4.164 3.671 16.497 1.00 90.38 112 THR A N 1
ATOM 866 C CA . THR A 1 112 ? -4.746 3.767 15.145 1.00 90.38 112 THR A CA 1
ATOM 867 C C . THR A 1 112 ? -4.330 5.075 14.452 1.00 90.38 112 THR A C 1
ATOM 869 O O . THR A 1 112 ? -4.015 5.078 13.260 1.00 90.38 112 THR A O 1
ATOM 872 N N . LEU A 1 113 ? -4.286 6.201 15.179 1.00 92.50 113 LEU A N 1
ATOM 873 C CA . LEU A 1 113 ? -3.807 7.487 14.653 1.00 92.50 113 LEU A CA 1
ATOM 874 C C . LEU A 1 113 ? -2.318 7.437 14.291 1.00 92.50 113 LEU A C 1
ATOM 876 O O . LEU A 1 113 ? -1.944 7.852 13.194 1.00 92.50 113 LEU A O 1
ATOM 880 N N . GLU A 1 114 ? -1.485 6.893 15.177 1.00 94.38 114 GLU A N 1
ATOM 881 C CA . GLU A 1 114 ? -0.047 6.738 14.939 1.00 94.38 114 GLU A CA 1
ATOM 882 C C . GLU A 1 114 ? 0.226 5.812 13.746 1.00 94.38 114 GLU A C 1
ATOM 884 O O . GLU A 1 114 ? 1.009 6.157 12.857 1.00 94.38 114 GLU A O 1
ATOM 889 N N . SER A 1 115 ? -0.480 4.678 13.669 1.00 93.44 115 SER A N 1
ATOM 890 C CA . SER A 1 115 ? -0.380 3.739 12.548 1.00 93.44 115 SER A CA 1
ATOM 891 C C . SER A 1 115 ? -0.785 4.387 11.222 1.00 93.44 115 SER A C 1
ATOM 893 O O . SER A 1 115 ? -0.060 4.293 10.229 1.00 93.44 115 SER A O 1
ATOM 895 N N . LYS A 1 116 ? -1.904 5.120 11.203 1.00 94.38 116 LYS A N 1
ATOM 896 C CA . LYS A 1 116 ? -2.365 5.877 10.031 1.00 94.38 116 LYS A CA 1
ATOM 897 C C . LYS A 1 116 ? -1.303 6.871 9.547 1.00 94.38 116 LYS A C 1
ATOM 899 O O . LYS A 1 116 ? -1.056 6.951 8.341 1.00 94.38 116 LYS A O 1
ATOM 904 N N . ASP A 1 117 ? -0.681 7.624 10.451 1.00 95.25 117 ASP A N 1
ATOM 905 C CA . ASP A 1 117 ? 0.337 8.618 10.095 1.00 95.25 117 ASP A CA 1
ATOM 906 C C . ASP A 1 117 ? 1.633 7.956 9.590 1.00 95.25 117 ASP A C 1
ATOM 908 O O . ASP A 1 117 ? 2.244 8.424 8.617 1.00 95.25 117 ASP A O 1
ATOM 912 N N . GLU A 1 118 ? 2.022 6.818 10.172 1.00 96.19 118 GLU A N 1
ATOM 913 C CA . GLU A 1 118 ? 3.138 6.002 9.686 1.00 96.19 118 GLU A CA 1
ATOM 914 C C . GLU A 1 118 ? 2.864 5.462 8.272 1.00 96.19 118 GLU A C 1
ATOM 916 O O . GLU A 1 118 ? 3.706 5.591 7.375 1.00 96.19 118 GLU A O 1
ATOM 921 N N . ILE A 1 119 ? 1.672 4.901 8.040 1.00 94.56 119 ILE A N 1
ATOM 922 C CA . ILE A 1 119 ? 1.238 4.405 6.728 1.00 94.56 119 ILE A CA 1
ATOM 923 C C . ILE A 1 119 ? 1.229 5.547 5.709 1.00 94.56 119 ILE A C 1
ATOM 925 O O . ILE A 1 119 ? 1.777 5.395 4.617 1.00 94.56 119 ILE A O 1
ATOM 929 N N . MET A 1 120 ? 0.687 6.717 6.060 1.00 94.44 120 MET A N 1
ATOM 930 C CA . MET A 1 120 ? 0.667 7.880 5.170 1.00 94.44 120 MET A CA 1
ATOM 931 C C . MET A 1 120 ? 2.083 8.346 4.804 1.00 94.44 120 MET A C 1
ATOM 933 O O . MET A 1 120 ? 2.341 8.712 3.656 1.00 94.44 120 MET A O 1
ATOM 937 N N . THR A 1 121 ? 3.019 8.304 5.752 1.00 96.75 121 THR A N 1
ATOM 938 C CA . THR A 1 121 ? 4.427 8.638 5.496 1.00 96.75 121 THR A CA 1
ATOM 939 C C . THR A 1 121 ? 5.073 7.634 4.539 1.00 96.75 121 THR A C 1
ATOM 941 O O . THR A 1 121 ? 5.762 8.031 3.595 1.00 96.75 121 THR A O 1
ATOM 944 N N . LYS A 1 122 ? 4.80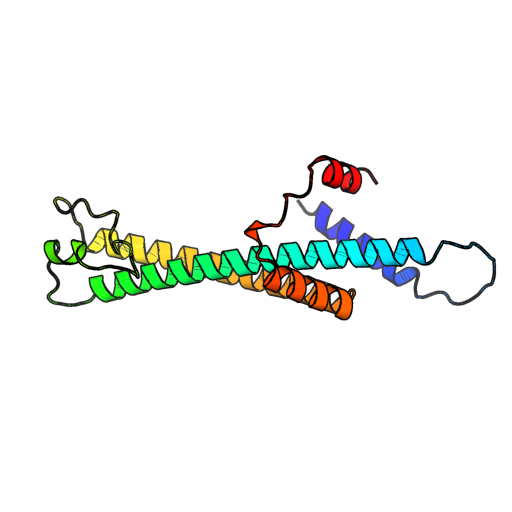7 6.334 4.723 1.00 95.62 122 LYS A N 1
ATOM 945 C CA . LYS A 1 122 ? 5.281 5.274 3.817 1.00 95.62 122 LYS A CA 1
ATOM 946 C C . LYS A 1 122 ? 4.700 5.418 2.411 1.00 95.62 122 LYS A C 1
ATOM 948 O O . LYS A 1 122 ? 5.450 5.271 1.449 1.00 95.62 122 LYS A O 1
ATOM 953 N N . ILE A 1 123 ? 3.409 5.739 2.291 1.00 94.06 123 ILE A N 1
ATOM 954 C CA . ILE A 1 123 ? 2.746 5.989 1.002 1.00 94.06 123 ILE A CA 1
ATOM 955 C C . ILE A 1 123 ? 3.438 7.137 0.272 1.00 94.06 123 ILE A C 1
ATOM 957 O O . ILE A 1 123 ? 3.919 6.925 -0.833 1.00 94.06 123 ILE A O 1
ATOM 961 N N . LYS A 1 124 ? 3.595 8.304 0.912 1.00 95.38 124 LYS A N 1
ATOM 962 C CA . LYS A 1 124 ? 4.259 9.467 0.294 1.00 95.38 124 LYS A CA 1
ATOM 963 C C . LYS A 1 124 ? 5.672 9.141 -0.193 1.00 95.38 124 LYS A C 1
ATOM 965 O O . LYS A 1 124 ? 6.066 9.545 -1.282 1.00 95.38 124 LYS A O 1
ATOM 970 N N . SER A 1 125 ? 6.434 8.394 0.605 1.00 95.81 125 SER A N 1
ATOM 971 C CA . SER A 1 125 ? 7.785 7.960 0.231 1.00 95.81 125 SER A CA 1
ATOM 972 C C . SER A 1 125 ? 7.777 7.063 -1.015 1.00 95.81 125 SER A C 1
ATOM 974 O O . SER A 1 125 ? 8.538 7.291 -1.955 1.00 95.81 125 SER A O 1
ATOM 976 N N . LEU A 1 126 ? 6.876 6.077 -1.058 1.00 92.56 126 LEU A N 1
ATOM 977 C CA . LEU A 1 126 ? 6.743 5.169 -2.198 1.00 92.56 126 LEU A CA 1
ATOM 978 C C . LEU A 1 126 ? 6.150 5.848 -3.437 1.00 92.56 126 LEU A C 1
ATOM 980 O O . LEU A 1 126 ? 6.501 5.462 -4.545 1.00 92.56 126 LEU A O 1
ATOM 984 N N . GLU A 1 127 ? 5.293 6.857 -3.284 1.00 92.06 127 GLU A N 1
ATOM 985 C CA . GLU A 1 127 ? 4.793 7.671 -4.398 1.00 92.06 127 GLU A CA 1
ATOM 986 C C . GLU A 1 127 ? 5.950 8.401 -5.083 1.00 92.06 127 GLU A C 1
ATOM 988 O O . GLU A 1 127 ? 6.111 8.273 -6.297 1.00 92.06 127 GLU A O 1
ATOM 993 N N . VAL A 1 128 ? 6.820 9.053 -4.302 1.00 95.06 128 VAL A N 1
ATOM 994 C CA . VAL A 1 128 ? 8.036 9.705 -4.815 1.00 95.06 128 VAL A CA 1
ATOM 995 C C . VAL A 1 128 ? 8.969 8.690 -5.480 1.00 95.06 128 VAL A C 1
ATOM 997 O O . VAL A 1 128 ? 9.484 8.937 -6.570 1.00 95.06 128 VAL A O 1
ATOM 1000 N N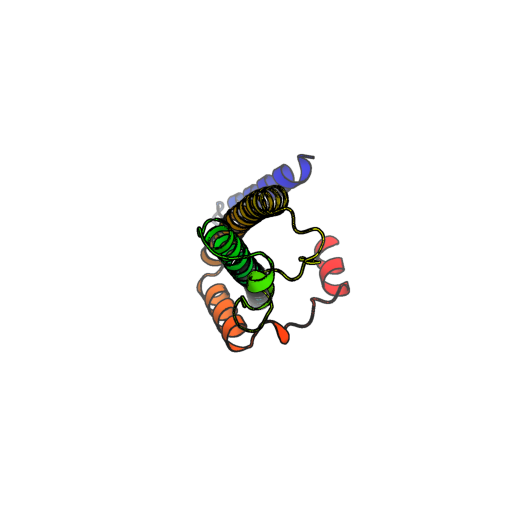 . GLU A 1 129 ? 9.179 7.520 -4.869 1.00 91.94 129 GLU A N 1
ATOM 1001 C CA . GLU A 1 129 ? 9.964 6.446 -5.489 1.00 91.94 129 GLU A CA 1
ATOM 1002 C C . GLU A 1 129 ? 9.338 5.989 -6.817 1.00 91.94 129 GLU A C 1
ATOM 1004 O O . GLU A 1 129 ? 10.041 5.838 -7.818 1.00 91.94 129 GLU A O 1
ATOM 1009 N N . SER A 1 130 ? 8.016 5.818 -6.852 1.00 89.25 130 SER A N 1
ATOM 1010 C CA . SER A 1 130 ? 7.288 5.388 -8.042 1.00 89.25 130 SER A CA 1
ATOM 1011 C C . SER A 1 130 ? 7.394 6.404 -9.178 1.00 89.25 130 SER A C 1
ATOM 1013 O O . SER A 1 130 ? 7.617 6.007 -10.323 1.00 89.25 130 SER A O 1
ATOM 1015 N N . GLU A 1 131 ? 7.306 7.699 -8.866 1.00 89.81 131 GLU A N 1
ATOM 1016 C CA . GLU A 1 131 ? 7.436 8.793 -9.825 1.00 89.81 131 GLU A CA 1
ATOM 1017 C C . GLU A 1 131 ? 8.864 8.871 -10.372 1.00 89.81 131 GLU A C 1
ATOM 1019 O O . GLU A 1 131 ? 9.058 9.006 -11.582 1.00 89.81 131 GLU A O 1
ATOM 1024 N N . ASN A 1 132 ? 9.869 8.693 -9.512 1.00 89.62 132 ASN A N 1
ATOM 1025 C CA . ASN A 1 132 ? 11.271 8.648 -9.921 1.00 89.62 132 ASN A CA 1
ATOM 1026 C C . ASN A 1 132 ? 11.544 7.472 -10.868 1.00 89.62 132 ASN A C 1
ATOM 1028 O O . ASN A 1 132 ? 12.129 7.656 -11.936 1.00 89.62 132 ASN A O 1
ATOM 1032 N N . ILE A 1 133 ? 11.094 6.265 -10.507 1.00 86.94 133 ILE A N 1
ATOM 1033 C CA . ILE A 1 133 ? 11.245 5.061 -11.336 1.00 86.94 133 ILE A CA 1
ATOM 1034 C C . ILE A 1 133 ? 10.540 5.251 -12.681 1.00 86.94 133 ILE A C 1
ATOM 1036 O O . ILE A 1 133 ? 11.118 4.955 -13.729 1.00 86.94 133 ILE A O 1
ATOM 1040 N N . PHE A 1 134 ? 9.310 5.765 -12.661 1.00 87.81 134 PHE A N 1
ATOM 1041 C CA . PHE A 1 134 ? 8.540 6.025 -13.870 1.00 87.81 134 PHE A CA 1
ATOM 1042 C C . PHE A 1 134 ? 9.243 7.039 -14.776 1.00 87.81 134 PHE A C 1
ATOM 1044 O O . PHE A 1 134 ? 9.420 6.783 -15.966 1.00 87.81 134 PHE A O 1
ATOM 1051 N N . SER A 1 135 ? 9.722 8.146 -14.210 1.00 86.00 135 SER A N 1
ATOM 1052 C CA . SER A 1 135 ? 10.434 9.196 -14.942 1.00 86.00 135 SER A CA 1
ATOM 1053 C C . SER A 1 135 ? 11.709 8.669 -15.599 1.00 86.00 135 SER A C 1
ATOM 1055 O O . SER A 1 135 ? 11.942 8.921 -16.780 1.00 86.00 135 SER A O 1
ATOM 1057 N N . ILE A 1 136 ? 12.507 7.874 -14.878 1.00 86.81 136 ILE A N 1
ATOM 1058 C CA . ILE A 1 136 ? 13.711 7.235 -15.430 1.00 86.81 136 ILE A CA 1
ATOM 1059 C C . ILE A 1 136 ? 13.342 6.293 -16.584 1.00 86.81 136 ILE A C 1
ATOM 1061 O O . ILE A 1 136 ? 14.015 6.291 -17.615 1.00 86.81 136 ILE A O 1
ATOM 1065 N N . GLY A 1 137 ? 12.260 5.523 -16.445 1.00 82.50 137 GLY A N 1
ATOM 1066 C CA . GLY A 1 137 ? 11.809 4.596 -17.484 1.00 82.50 137 GLY A CA 1
ATOM 1067 C C . GLY A 1 137 ? 11.338 5.302 -18.747 1.00 82.50 137 GLY A C 1
ATOM 1068 O O . GLY A 1 137 ? 11.693 4.889 -19.851 1.00 82.50 137 GLY A O 1
ATOM 1069 N N . MET A 1 138 ? 10.616 6.410 -18.584 1.00 84.25 138 MET A N 1
ATOM 1070 C CA . MET A 1 138 ? 10.162 7.251 -19.689 1.00 84.25 138 MET A CA 1
ATOM 1071 C C . MET A 1 138 ? 11.317 7.965 -20.404 1.00 84.25 138 MET A C 1
ATOM 1073 O O . MET A 1 138 ? 11.274 8.103 -21.625 1.00 84.25 138 MET A O 1
ATOM 1077 N N . LEU A 1 139 ? 12.347 8.400 -19.669 1.00 82.25 139 LEU A N 1
ATOM 1078 C CA . LEU A 1 139 ? 13.531 9.060 -20.235 1.00 82.25 139 LEU A CA 1
ATOM 1079 C C . LEU A 1 139 ? 14.489 8.089 -20.939 1.00 82.25 139 LEU A C 1
ATOM 1081 O O . LEU A 1 1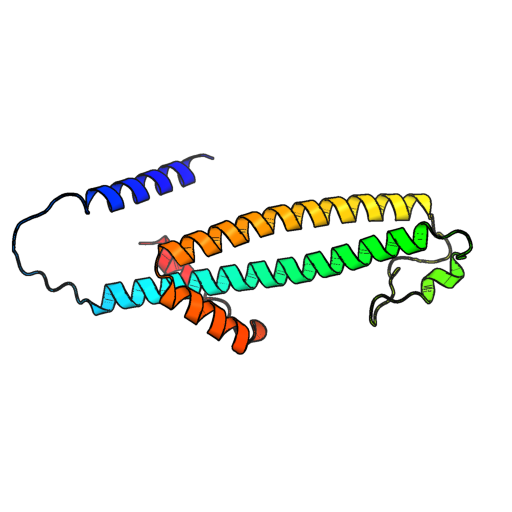39 ? 15.166 8.495 -21.882 1.00 82.25 139 LEU A O 1
ATOM 1085 N N . GLY A 1 140 ? 14.573 6.839 -20.475 1.00 80.44 140 GLY A N 1
ATOM 1086 C CA . GLY A 1 140 ? 15.445 5.815 -21.052 1.00 80.44 140 GLY A CA 1
ATOM 1087 C C . GLY A 1 140 ? 14.917 5.275 -22.381 1.00 80.44 140 GLY A C 1
ATOM 1088 O O . GLY A 1 140 ? 15.438 5.596 -23.445 1.00 80.44 140 GLY A O 1
ATOM 1089 N N . ASP A 1 141 ? 13.872 4.451 -22.314 1.00 82.31 141 ASP A N 1
ATOM 1090 C CA . ASP A 1 141 ? 13.189 3.887 -23.482 1.00 82.31 141 ASP A CA 1
ATOM 1091 C C . ASP A 1 141 ? 11.702 3.728 -23.156 1.00 82.31 141 ASP A C 1
ATOM 1093 O O . ASP A 1 141 ? 11.240 2.678 -22.701 1.00 82.31 141 ASP A O 1
ATOM 1097 N N . SER A 1 142 ? 10.956 4.810 -23.386 1.00 83.81 142 SER A N 1
ATOM 1098 C CA . SER A 1 142 ? 9.522 4.909 -23.104 1.00 83.81 142 SER A CA 1
ATOM 1099 C C . SER A 1 142 ? 8.714 3.751 -23.700 1.00 83.81 142 SER A C 1
ATOM 1101 O O . SER A 1 142 ? 7.865 3.171 -23.022 1.00 83.81 142 SER A O 1
ATOM 1103 N N . ASN A 1 143 ? 8.998 3.348 -24.942 1.00 84.06 143 ASN A N 1
ATOM 1104 C CA . ASN A 1 143 ? 8.239 2.290 -25.607 1.00 84.06 143 ASN A CA 1
ATOM 1105 C C . ASN A 1 143 ? 8.532 0.919 -24.989 1.00 84.06 143 ASN A C 1
ATOM 1107 O O . ASN A 1 143 ? 7.604 0.156 -24.719 1.00 84.06 143 ASN A O 1
ATOM 1111 N N . SER A 1 144 ? 9.800 0.589 -24.734 1.00 84.56 144 SER A N 1
ATOM 1112 C CA . SER A 1 144 ? 10.157 -0.693 -24.111 1.00 84.56 144 SER A CA 1
ATOM 1113 C C . SER A 1 144 ? 9.701 -0.769 -22.654 1.00 84.56 144 SER A C 1
ATOM 1115 O O . SER A 1 144 ? 9.189 -1.803 -22.216 1.00 84.56 144 SER A O 1
ATOM 1117 N N . PHE A 1 145 ? 9.803 0.336 -21.914 1.00 83.50 145 PHE A N 1
ATOM 1118 C CA . PHE A 1 145 ? 9.366 0.443 -20.525 1.00 83.50 145 PHE A CA 1
ATOM 1119 C C . PHE A 1 145 ? 7.847 0.303 -20.378 1.00 83.50 145 PHE A C 1
ATOM 1121 O O . PHE A 1 145 ? 7.382 -0.561 -19.634 1.00 83.50 145 PHE A O 1
ATOM 1128 N N . THR A 1 146 ? 7.059 1.074 -21.133 1.00 84.75 146 THR A N 1
ATOM 1129 C CA . THR A 1 146 ? 5.586 1.001 -21.091 1.00 84.75 146 THR A CA 1
ATOM 1130 C C . THR A 1 146 ? 5.068 -0.364 -21.542 1.00 84.75 146 THR A C 1
ATOM 1132 O O . THR A 1 146 ? 4.164 -0.923 -20.918 1.00 84.75 146 THR A O 1
ATOM 1135 N N . ASN A 1 147 ? 5.679 -0.960 -22.571 1.00 86.62 147 ASN A N 1
ATOM 1136 C CA . ASN A 1 147 ? 5.360 -2.324 -22.987 1.00 86.62 147 ASN A CA 1
ATOM 1137 C C . ASN A 1 147 ? 5.702 -3.356 -21.908 1.00 86.62 147 ASN A C 1
ATOM 1139 O O . ASN A 1 147 ? 4.949 -4.313 -21.730 1.00 86.62 147 ASN A O 1
ATOM 1143 N N . SER A 1 148 ? 6.807 -3.169 -21.186 1.00 84.31 148 SER A N 1
ATOM 1144 C CA . SER A 1 148 ? 7.185 -4.044 -20.076 1.00 84.31 148 SER A CA 1
ATOM 1145 C C . SER A 1 148 ? 6.193 -3.925 -18.921 1.00 84.31 148 SER A C 1
ATOM 1147 O O . SER A 1 148 ? 5.695 -4.953 -18.472 1.00 84.31 148 SER A O 1
ATOM 1149 N N . ILE A 1 149 ? 5.813 -2.706 -18.512 1.00 85.31 149 ILE A N 1
ATOM 1150 C CA . ILE A 1 149 ? 4.772 -2.476 -17.492 1.00 85.31 149 ILE A CA 1
ATOM 1151 C C . ILE A 1 149 ? 3.463 -3.158 -17.891 1.00 85.31 149 ILE A C 1
ATOM 1153 O O . ILE A 1 149 ? 2.879 -3.879 -17.088 1.00 85.31 149 ILE A O 1
ATOM 1157 N N . ARG A 1 150 ? 3.013 -2.970 -19.136 1.00 83.44 150 ARG A N 1
ATOM 1158 C CA . ARG A 1 150 ? 1.768 -3.569 -19.629 1.00 83.44 150 ARG A CA 1
ATOM 1159 C C . ARG A 1 150 ? 1.809 -5.096 -19.573 1.00 83.44 150 ARG A C 1
ATOM 1161 O O . ARG A 1 150 ? 0.892 -5.705 -19.035 1.00 83.44 150 ARG A O 1
ATOM 1168 N N . LYS A 1 151 ? 2.895 -5.713 -20.052 1.00 82.44 151 LYS A N 1
ATOM 1169 C CA . LYS A 1 151 ? 3.085 -7.172 -19.983 1.00 82.44 151 LYS A CA 1
ATOM 1170 C C . LYS A 1 151 ? 3.101 -7.680 -18.539 1.00 82.44 151 LYS A C 1
ATOM 1172 O O . LYS A 1 151 ? 2.481 -8.693 -18.245 1.00 82.44 151 LYS A O 1
ATOM 1177 N N . LEU A 1 152 ? 3.789 -6.980 -17.638 1.00 77.19 152 LEU A N 1
ATOM 1178 C CA . LEU A 1 152 ? 3.833 -7.297 -16.206 1.00 77.19 152 LEU A CA 1
ATOM 1179 C C . LEU A 1 152 ? 2.452 -7.180 -15.541 1.00 77.19 152 LEU A C 1
ATOM 1181 O O . LEU A 1 152 ? 2.092 -8.031 -14.728 1.00 77.19 152 LEU A O 1
ATOM 1185 N N . GLY A 1 153 ? 1.671 -6.165 -15.918 1.00 68.19 153 GLY A N 1
ATOM 1186 C CA . GLY A 1 153 ? 0.299 -5.964 -15.455 1.00 68.19 153 GLY A CA 1
ATOM 1187 C C . GLY A 1 153 ? -0.673 -7.043 -15.941 1.00 68.19 153 GLY A C 1
ATOM 1188 O O . GLY A 1 153 ? -1.532 -7.467 -15.176 1.00 68.19 153 GLY A O 1
ATOM 1189 N N . GLU A 1 154 ? -0.511 -7.529 -17.175 1.00 68.56 154 GLU A N 1
ATOM 1190 C CA . GLU A 1 154 ? -1.308 -8.630 -17.743 1.00 68.56 154 GLU A CA 1
ATOM 1191 C C . GLU A 1 154 ? -0.947 -9.997 -17.131 1.00 68.56 154 GLU A C 1
ATOM 1193 O O . GLU A 1 154 ? -1.816 -10.846 -16.946 1.00 68.56 154 GLU A O 1
ATOM 1198 N N . ILE A 1 155 ? 0.332 -10.217 -16.812 1.00 60.19 155 ILE A N 1
ATOM 1199 C CA . ILE A 1 155 ? 0.857 -11.515 -16.356 1.00 60.19 155 ILE A CA 1
ATOM 1200 C C . ILE A 1 155 ? 0.690 -11.717 -14.837 1.00 60.19 155 ILE A C 1
ATOM 1202 O O . ILE A 1 155 ? 0.627 -12.853 -14.369 1.00 60.19 155 ILE A O 1
ATOM 1206 N N . GLY A 1 156 ? 0.544 -10.638 -14.065 1.00 51.22 156 GLY A N 1
ATOM 1207 C CA . GLY A 1 156 ? 0.438 -10.709 -12.611 1.00 51.22 156 GLY A CA 1
ATOM 1208 C C . GLY A 1 156 ? 1.782 -11.047 -11.951 1.00 51.22 156 GLY A C 1
ATOM 1209 O O . GLY A 1 156 ? 2.483 -11.994 -12.293 1.00 51.22 156 GLY A O 1
ATOM 1210 N N . ILE A 1 157 ? 2.160 -10.268 -10.942 1.00 53.75 157 ILE A N 1
ATOM 1211 C CA . ILE A 1 157 ? 3.501 -10.298 -10.321 1.00 53.75 157 ILE A CA 1
ATOM 1212 C C . ILE A 1 157 ? 3.798 -11.614 -9.587 1.00 53.75 157 ILE A C 1
ATOM 1214 O O . ILE A 1 157 ? 4.958 -11.949 -9.359 1.00 53.75 157 ILE A O 1
ATOM 1218 N N . HIS A 1 158 ? 2.770 -12.412 -9.285 1.00 49.88 158 HIS A N 1
ATOM 1219 C CA . HIS A 1 158 ? 2.918 -13.737 -8.681 1.00 49.88 158 HIS A CA 1
ATOM 1220 C C . HIS A 1 158 ? 3.682 -14.742 -9.561 1.00 49.88 158 HIS A C 1
ATOM 1222 O O . HIS A 1 158 ? 4.149 -15.754 -9.043 1.00 49.88 158 HIS A O 1
ATOM 1228 N N . SER A 1 159 ? 3.854 -14.477 -10.862 1.00 46.56 159 SER A N 1
ATOM 1229 C CA . SER A 1 159 ? 4.660 -15.319 -11.754 1.00 46.56 159 SER A CA 1
ATOM 1230 C C . SER A 1 159 ? 6.079 -14.789 -12.002 1.00 46.56 159 SER A C 1
ATOM 1232 O O . SER A 1 159 ? 6.834 -15.403 -12.763 1.00 46.56 159 SER A O 1
ATOM 1234 N N . LEU A 1 160 ? 6.470 -13.660 -11.397 1.00 47.16 160 LEU A N 1
ATOM 1235 C CA . LEU A 1 160 ? 7.841 -13.165 -11.491 1.00 47.16 160 LEU A CA 1
ATOM 1236 C C . LEU A 1 160 ? 8.740 -14.010 -10.594 1.00 47.16 160 LEU A C 1
ATOM 1238 O O . LEU A 1 160 ? 8.761 -13.865 -9.373 1.00 47.16 160 LEU A O 1
ATOM 1242 N N . LYS A 1 161 ? 9.511 -14.907 -11.217 1.00 48.88 161 LYS A N 1
ATOM 1243 C CA . LYS A 1 161 ? 10.609 -15.585 -10.528 1.00 48.88 161 LYS A CA 1
ATOM 1244 C C . LYS A 1 161 ? 11.568 -14.526 -9.966 1.00 48.88 161 LYS A C 1
ATOM 1246 O O . LYS A 1 161 ? 11.961 -13.630 -10.717 1.00 48.88 161 LYS A O 1
ATOM 1251 N N . PRO A 1 162 ? 11.981 -14.633 -8.691 1.00 46.72 162 PRO A N 1
ATOM 1252 C CA . PRO A 1 162 ? 12.986 -13.741 -8.134 1.00 46.72 162 PRO A CA 1
ATOM 1253 C C . PRO A 1 162 ? 14.250 -13.796 -8.997 1.00 46.72 162 PRO A C 1
ATOM 1255 O O . PRO A 1 162 ? 14.684 -14.873 -9.418 1.00 46.72 162 PRO A O 1
ATOM 1258 N N . ILE A 1 163 ? 14.816 -12.623 -9.291 1.00 49.69 163 ILE A N 1
ATOM 1259 C CA . ILE A 1 163 ? 16.078 -12.499 -10.026 1.00 49.69 163 ILE A CA 1
ATOM 1260 C C . ILE A 1 163 ? 17.123 -13.318 -9.264 1.00 49.69 163 ILE A C 1
ATOM 1262 O O . ILE A 1 163 ? 17.354 -13.089 -8.077 1.00 49.69 163 ILE A O 1
ATOM 1266 N N . SER A 1 164 ? 17.714 -14.317 -9.925 1.00 44.25 164 SER A N 1
ATOM 1267 C CA . SER A 1 164 ? 18.669 -15.217 -9.281 1.00 44.25 164 SER A CA 1
ATOM 1268 C C . SER A 1 164 ? 19.865 -14.421 -8.754 1.00 44.25 164 SER A C 1
ATOM 1270 O O . SER A 1 164 ? 20.410 -13.578 -9.465 1.00 44.25 164 SER A O 1
ATOM 1272 N N . GLY A 1 165 ? 20.309 -14.707 -7.524 1.00 40.31 165 GLY A N 1
ATOM 1273 C CA . GLY A 1 165 ? 21.425 -13.991 -6.884 1.00 40.31 165 GLY A CA 1
ATOM 1274 C C . GLY A 1 165 ? 22.711 -13.970 -7.723 1.00 40.31 165 GLY A C 1
ATOM 1275 O O . GLY A 1 165 ? 23.448 -12.992 -7.702 1.00 40.31 165 GLY A O 1
ATOM 1276 N N . SER A 1 166 ? 22.911 -14.981 -8.573 1.00 54.53 166 SER A N 1
ATOM 1277 C CA . SER A 1 166 ? 24.013 -15.049 -9.541 1.00 54.53 166 SER A CA 1
ATOM 1278 C C . SER A 1 166 ? 23.985 -13.961 -10.626 1.00 54.53 166 SER A C 1
ATOM 1280 O O . SER A 1 166 ? 25.038 -13.600 -11.147 1.00 54.53 166 SER A O 1
ATOM 1282 N N . LYS A 1 167 ? 22.805 -13.431 -10.982 1.00 52.47 167 LYS A N 1
ATOM 1283 C CA . LYS A 1 167 ? 22.668 -12.312 -11.930 1.00 52.47 167 LYS A CA 1
ATOM 1284 C C . LYS A 1 167 ? 23.010 -10.978 -11.267 1.00 52.47 167 LYS A C 1
ATOM 1286 O O . LYS A 1 167 ? 23.647 -10.144 -11.896 1.00 52.47 167 LYS A O 1
ATOM 1291 N N . VAL A 1 168 ? 22.646 -10.808 -9.995 1.00 49.66 168 VAL A N 1
ATOM 1292 C CA . VAL A 1 168 ? 22.986 -9.608 -9.212 1.00 49.66 168 VAL A CA 1
ATOM 1293 C C . VAL A 1 168 ? 24.493 -9.531 -8.966 1.00 49.66 168 VAL A C 1
ATOM 1295 O O . VAL A 1 168 ? 25.081 -8.466 -9.105 1.00 49.66 168 VAL A O 1
ATOM 1298 N N . GLU A 1 169 ? 25.139 -10.661 -8.674 1.00 45.56 169 GLU A N 1
ATOM 1299 C CA . GLU A 1 169 ? 26.578 -10.689 -8.398 1.00 45.56 169 GLU A CA 1
ATOM 1300 C C . GLU A 1 169 ? 27.440 -10.352 -9.627 1.00 45.56 169 GLU A C 1
ATOM 1302 O O . GLU A 1 169 ? 28.515 -9.774 -9.481 1.00 45.56 169 GLU A O 1
ATOM 1307 N N . LYS A 1 170 ? 26.958 -10.658 -10.841 1.00 52.97 170 LYS A N 1
ATOM 1308 C CA . LYS A 1 170 ? 27.618 -10.241 -12.087 1.00 52.97 170 LYS A CA 1
ATOM 1309 C C . LYS A 1 170 ? 27.486 -8.743 -12.360 1.00 52.97 170 LYS A C 1
ATOM 1311 O O . LYS A 1 170 ? 28.446 -8.153 -12.824 1.00 52.97 170 LYS A O 1
ATOM 1316 N N . LEU A 1 171 ? 26.355 -8.123 -12.017 1.00 47.75 171 LEU A N 1
ATOM 1317 C CA . LEU A 1 171 ? 26.149 -6.679 -12.207 1.00 47.75 171 LEU A CA 1
ATOM 1318 C C . LEU A 1 171 ? 26.956 -5.790 -11.244 1.00 47.75 171 LEU A C 1
ATOM 1320 O O . LEU A 1 171 ? 27.028 -4.589 -11.461 1.00 47.75 171 LEU A O 1
ATOM 1324 N N . ILE A 1 172 ? 27.495 -6.349 -10.157 1.00 53.44 172 ILE A N 1
ATOM 1325 C CA . ILE A 1 172 ? 28.265 -5.600 -9.146 1.00 53.44 172 ILE A CA 1
ATOM 1326 C C . ILE A 1 172 ? 29.783 -5.709 -9.389 1.00 53.44 172 ILE A C 1
ATOM 1328 O O . ILE A 1 172 ? 30.553 -4.943 -8.813 1.00 53.44 172 ILE A O 1
ATOM 1332 N N . LYS A 1 173 ? 30.227 -6.683 -10.195 1.00 42.53 173 LYS A N 1
ATOM 1333 C CA . LYS A 1 173 ? 31.653 -6.988 -10.414 1.00 42.53 173 LYS A CA 1
A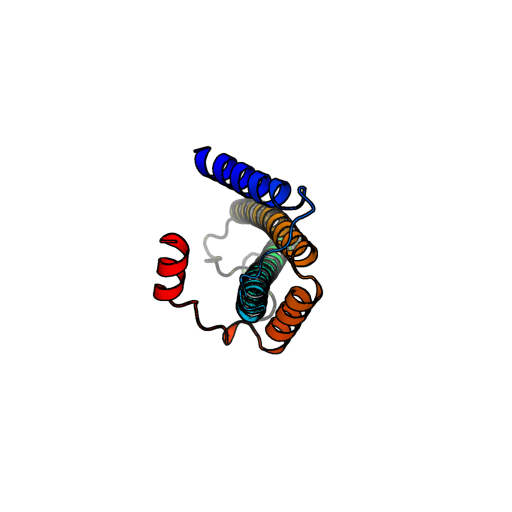TOM 1334 C C . LYS A 1 173 ? 32.226 -6.456 -11.734 1.00 42.53 173 LYS A C 1
ATOM 1336 O O . LYS A 1 173 ? 33.445 -6.532 -11.881 1.00 42.53 173 LYS A O 1
ATOM 1341 N N . ASP A 1 174 ? 31.390 -5.921 -12.620 1.00 39.66 174 ASP A N 1
ATOM 1342 C CA . ASP A 1 174 ? 31.796 -5.129 -13.793 1.00 39.66 174 ASP A CA 1
ATOM 1343 C C . ASP A 1 174 ? 31.615 -3.629 -13.499 1.00 39.66 174 ASP A C 1
ATOM 1345 O O . ASP A 1 174 ? 32.432 -2.826 -14.007 1.00 39.66 174 ASP A O 1
#

Secondary structure (DSSP, 8-state):
--HHHHHHHHHHHHHHHTTS-----------HHHHHHHHHHHHHHHHHHHHHHHHHHHHHHHHHHHHHHHHHHHH-TT--GGGGGG-EETTEETTTT--GGG--HHHHHHHHHHHHHHHHHHHHHHHHHHHHHHHHHHHHHHHHHHHHHHHHHHH-GGG-PPPPHHHHHHHHH-

pLDDT: mean 73.74, std 17.46, range [36.28, 96.75]

Foldseek 3Di:
DCVVVVVVVVVVVVVVVVVPDDDDDDDDCPDPVVVVVVLLVLLLVLLLVLVVLVVVLVVLVLVLVLLVVLLVVLPDDPDDLVNQQVDDDVPHRSCPPCPSVPDDSVVVNVVSVVSNVVSVVVNVVSVVVSVVSLVVSCVRPVVSNVVSNVVCVVVDSVPDDPDDVVVVVVVVPD